Protein AF-A0A941ENA0-F1 (afdb_monomer_lite)

pLDDT: mean 74.14, std 9.59, range [41.81, 89.5]

Radius of gyration: 14.92 Å; chains: 1; bounding box: 34×33×28 Å

Organism: NCBI:txid2828514

Sequence (86 aa):
MDEEERTILPLAAEHLSVAEWEEFATLALAKLDGRLLLHAFSALMAVTAPEERRTILGTAPFPVRVLWRLHGRRSYARWHARLHEV

Secondary structure (DSSP, 8-state):
-HHIIIIIHHHHHHH--HHHHHHHHHHHHHTS-HHHHHHHHHHHHHHS-TTHHHHHHHHS-HHHHHHIIIIIHHHHHHHHHHHS--

Foldseek 3Di:
DCCCVPPVVVVCVVPPDPVRVVVVVVVVVVPDDPVVVLVVVLVVLVPDDPVCNVVVLVPDDPVSNVCCVVPSVPVVVVVVVVVVPD

Structure (mmCIF, N/CA/C/O backbone):
data_AF-A0A941ENA0-F1
#
_entry.id   AF-A0A941ENA0-F1
#
loop_
_atom_site.group_PDB
_atom_site.id
_atom_site.type_symbol
_atom_site.label_atom_id
_atom_site.label_alt_id
_atom_site.label_comp_id
_atom_site.label_asym_id
_atom_site.label_entity_id
_atom_site.label_seq_id
_atom_site.pdbx_PDB_ins_code
_atom_site.Cartn_x
_atom_site.Cartn_y
_atom_site.Cartn_z
_atom_site.occupancy
_atom_site.B_iso_or_equiv
_atom_site.auth_seq_id
_atom_site.auth_comp_id
_atom_site.auth_asym_id
_atom_site.auth_atom_id
_atom_site.pdbx_PDB_model_num
ATOM 1 N N . MET A 1 1 ? -2.651 -19.538 -6.505 1.00 54.00 1 MET A N 1
ATOM 2 C CA . MET A 1 1 ? -2.912 -18.151 -6.070 1.00 54.00 1 MET A CA 1
ATOM 3 C C . MET A 1 1 ? -4.417 -17.887 -5.944 1.00 54.00 1 MET A C 1
ATOM 5 O O . MET A 1 1 ? -4.784 -16.827 -5.477 1.00 54.00 1 MET A O 1
ATOM 9 N N . ASP A 1 2 ? -5.279 -18.863 -6.259 1.00 59.38 2 ASP A N 1
ATOM 10 C CA . ASP A 1 2 ? -6.719 -18.622 -6.448 1.00 59.38 2 ASP A CA 1
ATOM 11 C C . ASP A 1 2 ? -7.565 -18.892 -5.189 1.00 59.38 2 ASP A C 1
ATOM 13 O O . ASP A 1 2 ? -8.738 -18.547 -5.146 1.00 59.38 2 ASP A O 1
ATOM 17 N N . GLU A 1 3 ? -7.001 -19.527 -4.157 1.00 62.97 3 GLU A N 1
ATOM 18 C CA . GLU A 1 3 ? -7.729 -19.870 -2.923 1.00 62.97 3 GLU A CA 1
ATOM 19 C C . GLU A 1 3 ? -8.068 -18.618 -2.097 1.00 62.97 3 GLU A C 1
ATOM 21 O O . GLU A 1 3 ? -9.174 -18.486 -1.579 1.00 62.97 3 GLU A O 1
ATOM 26 N N . GLU A 1 4 ? -7.142 -17.655 -2.025 1.00 61.00 4 GLU A N 1
ATOM 27 C CA . GLU A 1 4 ? -7.390 -16.369 -1.364 1.00 61.00 4 GLU A CA 1
ATOM 28 C C . GLU A 1 4 ? -8.531 -15.614 -2.049 1.00 61.00 4 GLU A C 1
ATOM 30 O O . GLU A 1 4 ? -9.455 -15.159 -1.379 1.00 61.00 4 GLU A O 1
ATOM 35 N N . GLU A 1 5 ? -8.513 -15.540 -3.381 1.00 71.19 5 GLU A N 1
ATOM 36 C CA . GLU A 1 5 ? -9.525 -14.819 -4.159 1.00 71.19 5 GLU A CA 1
ATOM 37 C C . GLU A 1 5 ? -10.904 -15.488 -4.122 1.00 71.19 5 GLU A C 1
ATOM 39 O O . GLU A 1 5 ? -11.924 -14.803 -4.193 1.00 71.19 5 GLU A O 1
ATOM 44 N N . ARG A 1 6 ? -10.952 -16.818 -3.987 1.00 74.31 6 ARG A N 1
ATOM 45 C CA . ARG A 1 6 ? -12.204 -17.591 -3.995 1.00 74.31 6 ARG A CA 1
ATOM 46 C C . ARG A 1 6 ? -12.826 -17.765 -2.618 1.00 74.31 6 ARG A C 1
ATOM 48 O O . ARG A 1 6 ? -14.044 -17.897 -2.536 1.00 74.31 6 ARG A O 1
ATOM 55 N N . THR A 1 7 ? -12.008 -17.782 -1.570 1.00 75.69 7 THR A N 1
ATOM 56 C CA . THR A 1 7 ? -12.457 -18.166 -0.229 1.00 75.69 7 THR A CA 1
ATOM 57 C C . THR A 1 7 ? -12.242 -17.039 0.775 1.00 75.69 7 THR A C 1
ATOM 59 O O . THR A 1 7 ? -13.146 -16.729 1.541 1.00 75.69 7 THR A O 1
ATOM 62 N N . ILE A 1 8 ? -11.082 -16.377 0.767 1.00 80.19 8 ILE A N 1
ATOM 63 C CA . ILE A 1 8 ? -10.724 -15.409 1.816 1.00 80.19 8 ILE A CA 1
ATOM 64 C C . ILE A 1 8 ? -11.247 -14.002 1.505 1.00 80.19 8 ILE A C 1
ATOM 66 O O . ILE A 1 8 ? -11.843 -13.374 2.379 1.00 80.19 8 ILE A O 1
ATOM 70 N N . LEU A 1 9 ? -11.073 -13.505 0.275 1.00 80.44 9 LEU A N 1
ATOM 71 C CA . LEU A 1 9 ? -11.538 -12.166 -0.112 1.00 80.44 9 LEU A CA 1
ATOM 72 C C . LEU A 1 9 ? -13.065 -11.998 -0.018 1.00 80.44 9 LEU A C 1
ATOM 74 O O . LEU A 1 9 ? -13.494 -10.954 0.476 1.00 80.44 9 LEU A O 1
ATOM 78 N N . PRO A 1 10 ? -13.899 -12.985 -0.406 1.00 84.62 10 PRO A N 1
ATOM 79 C CA . PRO A 1 10 ? -15.345 -12.880 -0.224 1.00 84.62 10 PRO A CA 1
ATOM 80 C C . PRO A 1 10 ? -15.743 -12.821 1.253 1.00 84.62 10 PRO A C 1
ATOM 82 O O . PRO A 1 10 ? -16.544 -11.975 1.633 1.00 84.62 10 PRO A O 1
ATOM 85 N N . LEU A 1 11 ? -15.123 -13.645 2.106 1.00 83.88 11 LEU A N 1
ATOM 86 C CA . LEU A 1 11 ? -15.384 -13.628 3.549 1.00 83.88 11 LEU A CA 1
ATOM 87 C C . LEU A 1 11 ? -14.970 -12.298 4.185 1.00 83.88 11 LEU A C 1
ATOM 89 O O . LEU A 1 11 ? -15.691 -11.760 5.019 1.00 83.88 11 LEU A O 1
ATOM 93 N N . ALA A 1 12 ? -13.832 -11.737 3.774 1.00 82.12 12 ALA A N 1
ATOM 94 C CA . ALA A 1 12 ? -13.423 -10.410 4.212 1.00 82.12 12 ALA A CA 1
ATOM 95 C C . ALA A 1 12 ? -14.432 -9.334 3.779 1.00 82.12 12 ALA A C 1
ATOM 97 O O . ALA A 1 12 ? -14.782 -8.479 4.585 1.00 82.12 12 ALA A O 1
ATOM 98 N N . ALA A 1 13 ? -14.938 -9.397 2.544 1.00 80.62 13 ALA A N 1
ATOM 99 C CA . ALA A 1 13 ? -15.937 -8.455 2.043 1.00 80.62 13 ALA A CA 1
ATOM 100 C C . ALA A 1 13 ? -17.298 -8.575 2.755 1.00 80.62 13 ALA A C 1
ATOM 102 O O . ALA A 1 13 ? -17.994 -7.574 2.913 1.00 80.62 13 ALA A O 1
ATOM 103 N N . GLU A 1 14 ? -17.678 -9.780 3.187 1.00 89.50 14 GLU A N 1
ATOM 104 C CA . GLU A 1 14 ? -18.918 -10.020 3.935 1.00 89.50 14 GLU A CA 1
ATOM 105 C C . GLU A 1 14 ? -18.814 -9.631 5.417 1.00 89.50 14 GLU A C 1
ATOM 107 O O . GLU A 1 14 ? -19.821 -9.258 6.022 1.00 89.50 14 GLU A O 1
ATOM 112 N N . HIS A 1 15 ? -17.620 -9.719 6.014 1.00 89.31 15 HIS A N 1
ATOM 113 C CA . HIS A 1 15 ? -17.452 -9.614 7.467 1.00 89.31 15 HIS A CA 1
ATOM 114 C C . HIS A 1 15 ? -16.660 -8.405 7.961 1.00 89.31 15 HIS A C 1
ATOM 116 O O . HIS A 1 15 ? -16.720 -8.121 9.156 1.00 89.31 15 HIS A O 1
ATOM 122 N N . LEU A 1 16 ? -15.931 -7.700 7.097 1.00 85.62 16 LEU A N 1
ATOM 123 C CA . LEU A 1 16 ? -15.163 -6.519 7.485 1.00 85.62 16 LEU A CA 1
ATOM 124 C C . LEU A 1 16 ? -15.810 -5.260 6.922 1.00 85.62 16 LEU A C 1
ATOM 126 O O . LEU A 1 16 ? -16.092 -5.148 5.728 1.00 85.62 16 LEU A O 1
ATOM 130 N N . SER A 1 17 ? -15.995 -4.268 7.786 1.00 89.31 17 SER A N 1
ATOM 131 C CA . SER A 1 17 ? -16.250 -2.907 7.332 1.00 89.31 17 SER A CA 1
ATOM 132 C C . SER A 1 17 ? -15.017 -2.333 6.626 1.00 89.31 17 SER A C 1
ATOM 134 O O . SER A 1 17 ? -13.888 -2.787 6.815 1.00 89.31 17 SER A O 1
ATOM 136 N N . VAL A 1 18 ? -15.218 -1.273 5.838 1.00 81.31 18 VAL A N 1
ATOM 137 C CA . VAL A 1 18 ? -14.116 -0.575 5.151 1.00 81.31 18 VAL A CA 1
ATOM 138 C C . VAL A 1 18 ? -13.051 -0.092 6.143 1.00 81.31 18 VAL A C 1
ATOM 140 O O . VAL A 1 18 ? -11.863 -0.225 5.874 1.00 81.31 18 VAL A O 1
ATOM 143 N N . ALA A 1 19 ? -13.463 0.406 7.313 1.00 79.69 19 ALA A N 1
ATOM 144 C CA . AL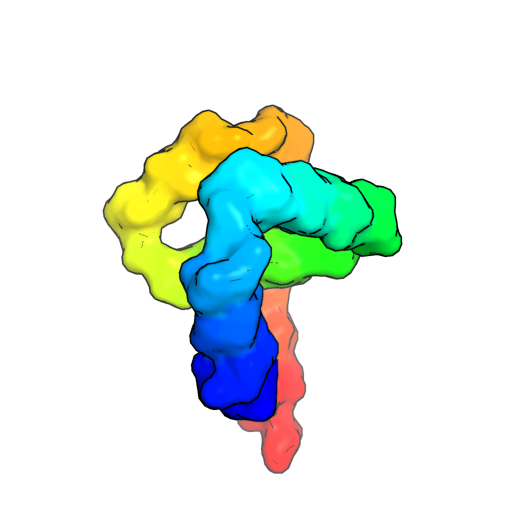A A 1 19 ? -12.536 0.873 8.340 1.00 79.69 19 ALA A CA 1
ATOM 145 C C . ALA A 1 19 ? -11.700 -0.275 8.936 1.00 79.69 19 ALA A C 1
ATOM 147 O O . ALA A 1 19 ? -10.487 -0.141 9.087 1.00 79.69 19 ALA A O 1
ATOM 148 N N . GLU A 1 20 ? -12.324 -1.421 9.222 1.00 80.44 20 GLU A N 1
ATOM 149 C CA . GLU A 1 20 ? -11.619 -2.610 9.724 1.00 80.44 20 GLU A CA 1
ATOM 150 C C . GLU A 1 20 ? -10.670 -3.189 8.669 1.00 80.44 20 GLU A C 1
ATOM 152 O O . GLU A 1 20 ? -9.574 -3.647 8.994 1.00 80.44 20 GLU A O 1
ATOM 157 N N . TRP A 1 21 ? -11.053 -3.122 7.393 1.00 79.88 21 TRP A N 1
ATOM 158 C CA . TRP A 1 21 ? -10.191 -3.507 6.280 1.00 79.88 21 TRP A CA 1
ATOM 159 C C . TRP A 1 21 ? -8.952 -2.607 6.163 1.00 79.88 21 TRP A C 1
ATOM 161 O O . TRP A 1 21 ? -7.835 -3.101 5.989 1.00 79.88 21 TRP A O 1
ATOM 171 N N . GLU A 1 22 ? -9.119 -1.290 6.296 1.00 78.25 22 GLU A N 1
ATOM 172 C CA . GLU A 1 22 ? -8.009 -0.328 6.283 1.00 78.25 22 GLU A CA 1
ATOM 173 C C . GLU A 1 22 ? -7.055 -0.522 7.473 1.00 78.25 22 GLU A C 1
ATOM 175 O O . GLU A 1 22 ? -5.826 -0.477 7.313 1.00 78.25 22 GLU A O 1
ATOM 180 N N . GLU A 1 23 ? -7.598 -0.792 8.661 1.00 82.00 23 GLU A N 1
ATOM 181 C CA . GLU A 1 23 ? -6.805 -1.114 9.849 1.00 82.00 23 GLU A CA 1
ATOM 182 C C . GLU A 1 23 ? -6.033 -2.427 9.661 1.00 82.00 23 GLU A C 1
ATOM 184 O O . GLU A 1 23 ? -4.819 -2.478 9.897 1.00 82.00 23 GLU A O 1
ATOM 189 N N . PHE A 1 24 ? -6.699 -3.468 9.153 1.00 79.88 24 PHE A N 1
ATOM 190 C CA . PHE A 1 24 ? -6.069 -4.745 8.833 1.00 79.88 24 PHE A CA 1
ATOM 191 C C . PHE A 1 24 ? -4.918 -4.573 7.837 1.00 79.88 24 PHE A C 1
ATOM 193 O O . PHE A 1 24 ? -3.815 -5.071 8.081 1.00 79.88 24 PHE A O 1
ATOM 200 N N . ALA A 1 25 ? -5.133 -3.822 6.753 1.00 72.31 25 ALA A N 1
ATOM 201 C CA . ALA A 1 25 ? -4.097 -3.530 5.768 1.00 72.31 25 ALA A CA 1
ATOM 202 C C . ALA A 1 25 ? -2.901 -2.809 6.409 1.00 72.31 25 ALA A C 1
ATOM 204 O O . ALA A 1 25 ? -1.749 -3.166 6.155 1.00 72.31 25 ALA A O 1
ATOM 205 N N . THR A 1 26 ? -3.156 -1.844 7.294 1.00 79.81 26 THR A N 1
ATOM 206 C CA . THR A 1 26 ? -2.106 -1.115 8.019 1.00 79.81 26 THR A CA 1
ATOM 207 C C . THR A 1 26 ? -1.270 -2.053 8.893 1.00 79.81 26 THR A C 1
ATOM 209 O O . THR A 1 26 ? -0.037 -2.034 8.824 1.00 79.81 26 THR A O 1
ATOM 212 N N . LEU A 1 27 ? -1.922 -2.921 9.672 1.00 83.00 27 LEU A N 1
ATOM 213 C CA . LEU A 1 27 ? -1.254 -3.902 10.533 1.00 83.00 27 LEU A CA 1
ATOM 214 C C . LEU A 1 27 ? -0.489 -4.958 9.728 1.00 83.00 27 LEU A C 1
ATOM 216 O O . LEU A 1 27 ? 0.611 -5.356 10.121 1.00 83.00 27 LEU A O 1
ATOM 220 N N . ALA A 1 28 ? -1.048 -5.410 8.605 1.00 76.69 28 ALA A N 1
ATOM 221 C CA . ALA A 1 28 ? -0.405 -6.364 7.711 1.00 76.69 28 ALA A CA 1
ATOM 222 C C . ALA A 1 28 ? 0.869 -5.767 7.100 1.00 76.69 28 ALA A C 1
ATOM 224 O O . ALA A 1 28 ? 1.934 -6.381 7.183 1.00 76.69 28 ALA A O 1
ATOM 225 N N . LEU A 1 29 ? 0.793 -4.544 6.567 1.00 78.19 29 LEU A N 1
ATOM 226 C CA . LEU A 1 29 ? 1.938 -3.849 5.974 1.00 78.19 29 LEU A CA 1
ATOM 227 C C . LEU A 1 29 ? 3.025 -3.535 7.009 1.00 78.19 29 LEU A C 1
ATOM 229 O O . LEU A 1 29 ? 4.207 -3.637 6.686 1.00 78.19 29 LEU A O 1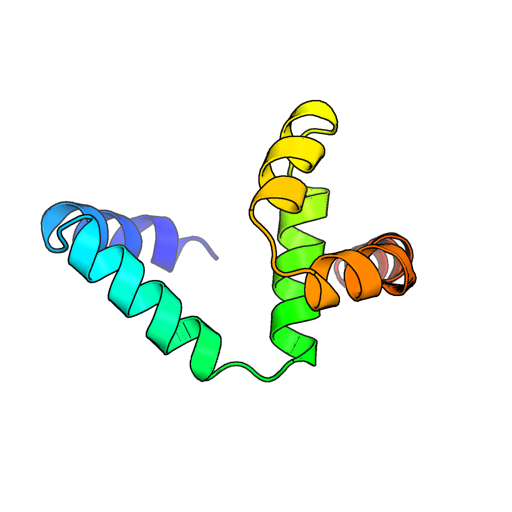
ATOM 233 N N . ALA A 1 30 ? 2.655 -3.215 8.253 1.00 82.19 30 ALA A N 1
ATOM 234 C CA . ALA A 1 30 ? 3.611 -2.953 9.332 1.00 82.19 30 ALA A CA 1
ATOM 235 C C . ALA A 1 30 ? 4.466 -4.179 9.711 1.00 82.19 30 ALA A C 1
ATOM 237 O O . ALA A 1 30 ? 5.557 -4.019 10.259 1.00 82.19 30 ALA A O 1
ATOM 238 N N . LYS A 1 31 ? 3.993 -5.398 9.419 1.00 83.69 31 LYS A N 1
ATOM 239 C CA . LYS A 1 31 ? 4.728 -6.651 9.666 1.00 83.69 31 LYS A CA 1
ATOM 240 C C . LYS A 1 31 ? 5.686 -7.028 8.537 1.00 83.69 31 LYS A C 1
ATOM 242 O O . LYS A 1 31 ? 6.521 -7.911 8.727 1.00 83.69 31 LYS A O 1
ATOM 247 N N . LEU A 1 32 ? 5.559 -6.406 7.366 1.00 77.75 32 LEU A N 1
ATOM 248 C CA . LEU A 1 32 ? 6.408 -6.707 6.221 1.00 77.75 32 LEU A CA 1
ATOM 249 C C . LEU A 1 32 ? 7.734 -5.957 6.329 1.00 77.75 32 LEU A C 1
ATOM 251 O O . LEU A 1 32 ? 7.784 -4.782 6.692 1.00 77.75 32 LEU A O 1
ATOM 255 N N . ASP A 1 33 ? 8.823 -6.621 5.947 1.00 83.56 33 ASP A N 1
ATOM 256 C CA . ASP A 1 33 ? 10.089 -5.922 5.777 1.00 83.56 33 ASP A CA 1
ATOM 257 C C . ASP A 1 33 ? 10.025 -4.948 4.580 1.00 83.56 33 ASP A C 1
ATOM 259 O O . ASP A 1 33 ? 9.247 -5.104 3.630 1.00 83.56 33 ASP A O 1
ATOM 263 N N . GLY A 1 34 ? 10.873 -3.917 4.608 1.00 78.94 34 GLY A N 1
ATOM 264 C CA . GLY A 1 34 ? 10.876 -2.878 3.575 1.00 78.94 34 GLY A CA 1
ATOM 265 C C . GLY A 1 34 ? 11.192 -3.389 2.164 1.00 78.94 34 GLY A C 1
ATOM 266 O O . GLY A 1 34 ? 10.791 -2.756 1.186 1.00 78.94 34 GLY A O 1
ATOM 267 N N . ARG A 1 35 ? 11.884 -4.530 2.023 1.00 78.25 35 ARG A N 1
ATOM 268 C CA . ARG A 1 35 ? 12.179 -5.126 0.710 1.00 78.25 35 ARG A CA 1
ATOM 269 C C . ARG A 1 35 ? 10.953 -5.826 0.148 1.00 78.25 35 ARG A C 1
ATOM 271 O O . ARG A 1 35 ? 10.699 -5.687 -1.048 1.00 78.25 35 ARG A O 1
ATOM 278 N N . LEU A 1 36 ? 10.213 -6.558 0.972 1.00 78.31 36 LEU A N 1
ATOM 279 C CA . LEU A 1 36 ? 8.990 -7.249 0.587 1.00 78.31 36 LEU A CA 1
ATOM 280 C C . LEU A 1 36 ? 7.898 -6.244 0.212 1.00 78.31 36 LEU A C 1
ATOM 282 O O . LEU A 1 36 ? 7.283 -6.391 -0.843 1.00 78.31 36 LEU A O 1
ATOM 286 N N . LEU A 1 37 ? 7.762 -5.155 0.979 1.00 80.44 37 LEU A N 1
ATOM 287 C CA . LEU A 1 37 ? 6.903 -4.019 0.619 1.00 80.44 37 LEU A CA 1
ATOM 288 C C . LEU A 1 37 ? 7.268 -3.431 -0.746 1.00 80.44 37 LEU A C 1
ATOM 290 O O . LEU A 1 37 ? 6.393 -3.200 -1.580 1.00 80.44 37 LEU A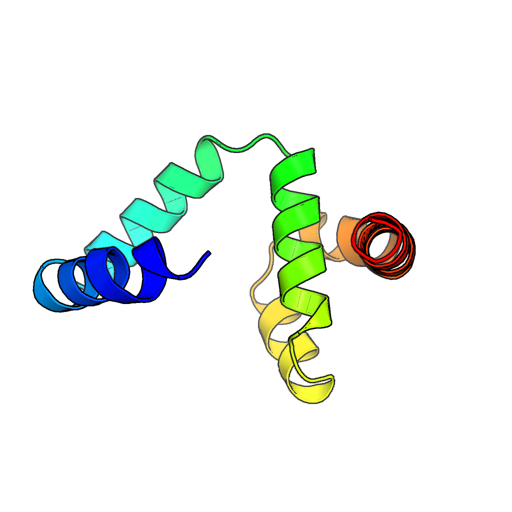 O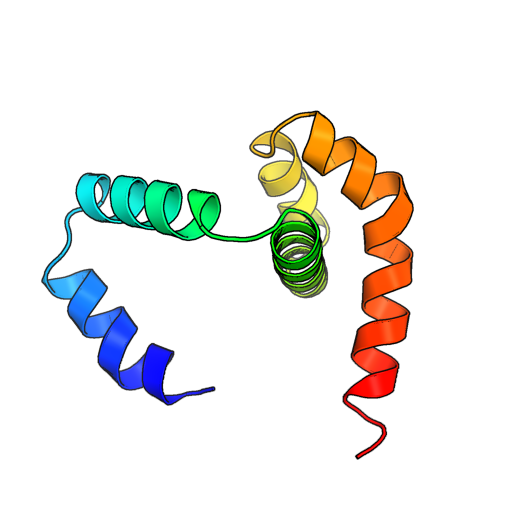 1
ATOM 294 N N . LEU A 1 38 ? 8.564 -3.228 -1.011 1.00 78.56 38 LEU A N 1
ATOM 295 C CA . LEU A 1 38 ? 9.015 -2.725 -2.308 1.00 78.56 38 LEU A CA 1
ATOM 296 C C . LEU A 1 38 ? 8.687 -3.682 -3.458 1.00 78.56 38 LEU A C 1
ATOM 298 O O . LEU A 1 38 ? 8.352 -3.223 -4.552 1.00 78.56 38 LEU A O 1
ATOM 302 N N . HIS A 1 39 ? 8.807 -4.993 -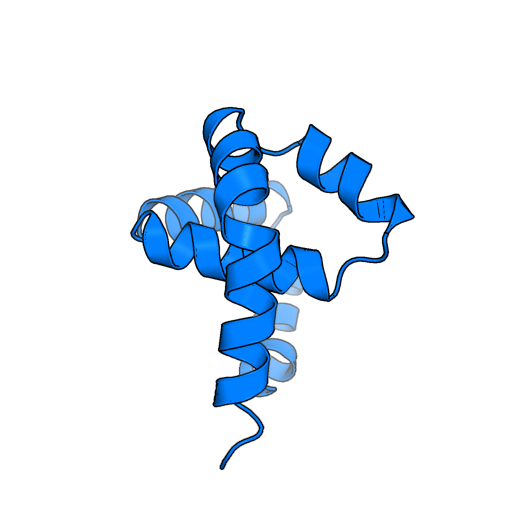3.235 1.00 79.31 39 HIS A N 1
ATOM 303 C CA . HIS A 1 39 ? 8.463 -6.003 -4.236 1.00 79.31 39 HIS A CA 1
ATOM 304 C C . HIS A 1 39 ? 6.962 -6.021 -4.512 1.00 79.31 39 HIS A C 1
ATOM 306 O O . HIS A 1 39 ? 6.580 -5.916 -5.676 1.00 79.31 39 HIS A O 1
ATOM 312 N N . ALA A 1 40 ? 6.127 -6.071 -3.470 1.00 77.12 40 ALA A N 1
ATOM 313 C CA . ALA A 1 40 ? 4.671 -6.035 -3.597 1.00 77.12 40 ALA A CA 1
ATOM 314 C C . ALA A 1 40 ? 4.208 -4.766 -4.331 1.00 77.12 40 ALA A C 1
ATOM 316 O O . ALA A 1 40 ? 3.458 -4.841 -5.304 1.00 77.12 40 ALA A O 1
ATOM 317 N N . PHE A 1 41 ? 4.752 -3.605 -3.953 1.00 80.69 41 PHE A N 1
ATOM 318 C CA . PHE A 1 41 ? 4.466 -2.340 -4.629 1.00 80.69 41 PHE A CA 1
ATOM 319 C C . PHE A 1 41 ? 4.932 -2.336 -6.096 1.00 80.69 41 PHE A C 1
ATOM 321 O O . PHE A 1 41 ? 4.252 -1.803 -6.972 1.00 80.69 41 PHE A O 1
ATOM 328 N N . SER A 1 42 ? 6.080 -2.951 -6.397 1.00 78.69 42 SER A N 1
ATOM 329 C CA . SER A 1 42 ? 6.578 -3.062 -7.775 1.00 78.69 42 SER A CA 1
ATOM 330 C C . SER A 1 42 ? 5.714 -3.988 -8.635 1.00 78.69 42 SER A C 1
ATOM 332 O O . SER A 1 42 ? 5.492 -3.676 -9.803 1.00 78.69 42 SER A O 1
ATOM 334 N N . ALA A 1 43 ? 5.220 -5.094 -8.071 1.00 80.62 43 ALA A N 1
ATOM 335 C CA . ALA A 1 43 ? 4.317 -6.022 -8.749 1.00 80.62 43 ALA A CA 1
ATOM 336 C C . ALA A 1 43 ? 2.966 -5.358 -9.050 1.00 80.62 43 ALA A C 1
ATOM 338 O O . ALA A 1 43 ? 2.527 -5.382 -10.200 1.00 80.62 43 ALA A O 1
ATOM 339 N N . LEU A 1 44 ? 2.384 -4.668 -8.059 1.00 81.56 44 LEU A N 1
ATOM 340 C CA . LEU A 1 44 ? 1.174 -3.861 -8.234 1.00 81.56 44 LEU A CA 1
ATOM 341 C C . LEU A 1 44 ? 1.350 -2.878 -9.394 1.00 81.56 44 LEU A C 1
ATOM 343 O O . LEU A 1 44 ? 0.563 -2.859 -10.334 1.00 81.56 44 LEU A O 1
ATOM 347 N N . MET A 1 45 ? 2.445 -2.118 -9.387 1.00 81.50 45 MET A N 1
ATOM 348 C CA . MET A 1 45 ? 2.681 -1.103 -10.409 1.00 81.50 45 MET A CA 1
ATOM 349 C C . MET A 1 45 ? 2.890 -1.643 -11.817 1.00 81.50 45 MET A C 1
ATOM 351 O O . MET A 1 45 ? 2.733 -0.892 -12.780 1.00 81.50 45 MET A O 1
ATOM 355 N N . ALA A 1 46 ? 3.253 -2.911 -11.958 1.00 79.69 46 ALA A N 1
ATOM 356 C CA . ALA A 1 46 ? 3.415 -3.513 -13.264 1.00 79.69 46 ALA A CA 1
ATOM 357 C C . ALA A 1 46 ? 2.084 -3.895 -13.914 1.00 79.69 46 ALA A C 1
ATOM 359 O O . ALA A 1 46 ? 1.939 -3.706 -15.122 1.00 79.69 46 ALA A O 1
ATOM 360 N N . VAL A 1 47 ? 1.125 -4.371 -13.115 1.00 77.31 47 VAL A N 1
ATOM 361 C CA . VAL A 1 47 ? -0.223 -4.727 -13.584 1.00 77.31 47 VAL A CA 1
ATOM 362 C C . VAL A 1 47 ? -1.147 -3.512 -13.685 1.00 77.31 47 VAL A C 1
ATOM 364 O O . VAL A 1 47 ? -2.098 -3.529 -14.457 1.00 77.31 47 VAL A O 1
ATOM 367 N N . THR A 1 48 ? -0.846 -2.424 -12.968 1.00 80.38 48 THR A N 1
ATOM 368 C CA . THR A 1 48 ? -1.578 -1.159 -13.097 1.00 80.38 48 THR A CA 1
ATOM 369 C C . THR A 1 48 ? -1.353 -0.518 -14.472 1.00 80.38 48 THR A C 1
ATOM 371 O O . THR A 1 48 ? -0.202 -0.324 -14.904 1.00 80.38 48 THR A O 1
ATOM 374 N N . ALA A 1 49 ? -2.445 -0.099 -15.117 1.00 79.06 49 ALA A N 1
ATOM 375 C CA . ALA A 1 49 ? -2.416 0.660 -16.362 1.00 79.06 49 ALA A CA 1
ATOM 376 C C . ALA A 1 49 ? -1.621 1.974 -16.206 1.00 79.06 49 ALA A C 1
ATOM 378 O O . ALA A 1 49 ? -1.667 2.590 -15.140 1.00 79.06 49 ALA A O 1
ATOM 379 N N . PRO A 1 50 ? -0.900 2.449 -17.244 1.00 76.88 50 PRO A N 1
ATOM 380 C CA . PRO A 1 50 ? -0.044 3.636 -17.146 1.00 76.88 50 PRO A CA 1
ATOM 381 C C . PRO A 1 50 ? -0.733 4.882 -16.569 1.00 76.88 50 PRO A C 1
ATOM 383 O O . PRO A 1 50 ? -0.117 5.597 -15.776 1.00 76.88 50 PRO A O 1
ATOM 386 N N . GLU A 1 51 ? -2.003 5.099 -16.917 1.00 80.19 51 GLU A N 1
ATOM 387 C CA . GLU A 1 51 ? -2.790 6.258 -16.477 1.00 80.19 51 GLU A CA 1
ATOM 388 C C . GLU A 1 51 ? -3.114 6.216 -14.977 1.00 80.19 51 GLU A C 1
ATOM 390 O O . GLU A 1 51 ? -3.006 7.222 -14.274 1.00 80.19 51 GLU A O 1
ATOM 395 N N . GLU A 1 52 ? -3.400 5.029 -14.444 1.00 78.69 52 GLU A N 1
ATOM 396 C CA . GLU A 1 52 ? -3.748 4.824 -13.034 1.00 78.69 52 GLU A CA 1
ATOM 397 C C . GLU A 1 52 ? -2.520 4.858 -12.112 1.00 78.69 52 GLU A C 1
ATOM 399 O O . GLU A 1 52 ? -2.636 5.157 -10.918 1.00 78.69 52 GLU A O 1
ATOM 404 N N . ARG A 1 53 ? -1.308 4.639 -12.650 1.00 82.31 53 ARG A N 1
ATOM 405 C CA . ARG A 1 53 ? -0.074 4.670 -11.839 1.00 82.31 53 ARG A CA 1
ATOM 406 C C . ARG A 1 53 ? 0.149 6.012 -11.166 1.00 82.31 53 ARG A C 1
ATOM 408 O O . ARG A 1 53 ? 0.714 6.060 -10.076 1.00 82.31 53 ARG A O 1
ATOM 415 N N . ARG A 1 54 ? -0.263 7.108 -11.808 1.00 79.81 54 ARG A N 1
ATOM 416 C CA . ARG A 1 54 ? -0.098 8.462 -11.255 1.00 79.81 54 ARG A CA 1
ATOM 417 C C . ARG A 1 54 ? -0.947 8.650 -10.003 1.00 79.81 54 ARG A C 1
ATOM 419 O O . ARG A 1 54 ? -0.454 9.237 -9.044 1.00 79.81 54 ARG A O 1
ATOM 426 N N . THR A 1 55 ? -2.161 8.108 -10.000 1.00 82.69 55 THR A N 1
ATOM 427 C CA . THR A 1 55 ? -3.075 8.138 -8.854 1.00 82.69 55 THR A CA 1
ATOM 428 C C . THR A 1 55 ? -2.505 7.333 -7.689 1.00 82.69 55 THR A C 1
ATOM 430 O O . THR A 1 55 ? -2.370 7.865 -6.590 1.00 82.69 55 THR A O 1
ATOM 433 N N . ILE A 1 56 ? -2.050 6.103 -7.947 1.00 80.38 56 ILE A N 1
ATOM 434 C CA . ILE A 1 56 ? -1.450 5.229 -6.922 1.00 80.38 56 ILE A CA 1
ATOM 435 C C . ILE A 1 56 ? -0.145 5.817 -6.364 1.00 80.38 56 ILE A C 1
ATOM 437 O O . ILE A 1 56 ? 0.096 5.816 -5.160 1.00 80.38 56 ILE A O 1
ATOM 441 N N . LEU A 1 57 ? 0.714 6.375 -7.220 1.00 79.75 57 LEU A N 1
ATOM 442 C CA . LEU A 1 57 ? 1.923 7.060 -6.755 1.00 79.75 57 LEU A CA 1
ATOM 443 C C . LEU A 1 57 ? 1.593 8.333 -5.965 1.00 79.75 57 LEU A C 1
ATOM 445 O O . LEU A 1 57 ? 2.391 8.730 -5.121 1.00 79.75 57 LEU A O 1
ATOM 449 N N . GLY A 1 58 ? 0.454 8.976 -6.227 1.00 79.56 58 GLY A N 1
ATOM 450 C CA . GLY A 1 58 ? -0.017 10.154 -5.499 1.00 79.56 58 GLY A CA 1
ATOM 451 C C . GLY A 1 58 ? -0.390 9.857 -4.047 1.00 79.56 58 GLY A C 1
ATOM 452 O O . GLY A 1 58 ? -0.128 10.691 -3.182 1.00 79.56 58 GLY A O 1
ATOM 453 N N . THR A 1 59 ? -0.926 8.666 -3.775 1.00 78.31 59 THR A N 1
ATOM 454 C CA . THR A 1 59 ? -1.301 8.218 -2.423 1.00 78.31 59 THR A CA 1
ATOM 455 C C . THR A 1 59 ? -0.137 7.574 -1.663 1.00 78.31 59 THR A C 1
ATOM 457 O O . THR A 1 59 ? -0.168 7.488 -0.437 1.00 78.31 59 THR A O 1
ATOM 460 N N . ALA A 1 60 ? 0.928 7.167 -2.361 1.00 76.00 60 ALA A N 1
ATOM 461 C CA . ALA A 1 60 ? 2.087 6.529 -1.748 1.00 76.00 60 ALA A CA 1
ATOM 462 C C . ALA A 1 60 ? 2.972 7.508 -0.931 1.00 76.00 60 ALA A C 1
ATOM 464 O O . ALA A 1 60 ? 3.291 8.618 -1.391 1.00 76.00 60 ALA A O 1
ATOM 465 N N . PRO A 1 61 ? 3.502 7.079 0.234 1.00 72.50 61 PRO A N 1
ATOM 466 C CA . PRO A 1 61 ? 4.477 7.851 1.001 1.00 72.50 61 PRO A CA 1
ATOM 467 C C . PRO A 1 61 ? 5.698 8.264 0.164 1.00 72.50 61 PRO A C 1
ATOM 469 O O . PRO A 1 61 ? 6.158 7.537 -0.720 1.00 72.50 61 PRO A O 1
ATOM 472 N N . PHE A 1 62 ? 6.263 9.443 0.443 1.00 69.44 62 PHE A N 1
ATOM 473 C CA . PHE A 1 62 ? 7.397 9.994 -0.320 1.00 69.44 62 PHE A CA 1
ATOM 474 C C . PHE A 1 62 ? 8.604 9.040 -0.460 1.00 69.44 62 PHE A C 1
ATOM 476 O O . PHE A 1 62 ? 9.092 8.887 -1.583 1.00 69.44 62 PHE A O 1
ATOM 483 N N . PRO A 1 63 ? 9.053 8.330 0.596 1.00 67.25 63 PRO A N 1
ATOM 484 C CA . PRO A 1 63 ? 10.169 7.389 0.476 1.00 67.25 63 PRO A CA 1
ATOM 485 C C . PRO A 1 63 ? 9.888 6.246 -0.510 1.00 67.25 63 PRO A C 1
ATOM 487 O O . PRO A 1 63 ? 10.760 5.873 -1.293 1.00 67.25 63 PRO A O 1
ATOM 490 N N . VAL A 1 64 ? 8.649 5.742 -0.539 1.00 69.50 64 VAL A N 1
ATOM 491 C CA . VAL A 1 64 ? 8.218 4.668 -1.450 1.00 69.50 64 VAL A CA 1
ATOM 492 C C . VAL A 1 64 ? 8.259 5.142 -2.902 1.00 69.50 64 VAL A C 1
ATOM 494 O O . VAL A 1 64 ? 8.782 4.436 -3.764 1.00 69.50 64 VAL A O 1
ATOM 497 N N . ARG A 1 65 ? 7.803 6.372 -3.177 1.00 75.00 65 ARG A N 1
ATOM 498 C CA . ARG A 1 65 ? 7.885 6.978 -4.519 1.00 75.00 65 ARG A CA 1
ATOM 499 C C . ARG A 1 65 ? 9.323 7.059 -5.031 1.00 75.00 65 ARG A C 1
ATOM 501 O O . ARG A 1 65 ? 9.582 6.755 -6.197 1.00 75.00 65 ARG A O 1
ATOM 508 N N . VAL A 1 66 ? 10.254 7.479 -4.174 1.00 72.12 66 VAL A N 1
ATOM 509 C CA . VAL A 1 66 ? 11.680 7.596 -4.518 1.00 72.12 66 VAL A CA 1
ATOM 510 C C . VAL A 1 66 ? 12.282 6.217 -4.781 1.00 72.12 66 VAL A C 1
ATOM 512 O O . VAL A 1 66 ? 12.907 6.009 -5.822 1.00 72.12 66 VAL A O 1
ATOM 515 N N . LEU A 1 67 ? 12.035 5.250 -3.897 1.00 70.50 67 LEU A N 1
ATOM 516 C CA . LEU A 1 67 ? 12.544 3.886 -4.042 1.00 70.50 67 LEU A CA 1
ATOM 517 C C . LEU A 1 67 ? 11.980 3.182 -5.284 1.00 70.50 67 LEU A C 1
ATOM 519 O O . LEU A 1 67 ? 12.741 2.551 -6.018 1.00 70.50 67 LEU A O 1
ATOM 523 N N . TRP A 1 68 ? 10.692 3.354 -5.597 1.00 69.69 68 TRP A N 1
ATOM 524 C CA . TRP A 1 68 ? 10.107 2.848 -6.843 1.00 69.69 68 TRP A CA 1
ATOM 525 C C . TRP A 1 68 ? 10.780 3.463 -8.074 1.00 69.69 68 TRP A C 1
ATOM 527 O O . TRP A 1 68 ? 11.130 2.740 -9.007 1.00 69.69 68 TRP A O 1
ATOM 537 N N . ARG A 1 69 ? 11.016 4.783 -8.083 1.00 70.62 69 ARG A N 1
ATOM 538 C CA . ARG A 1 69 ? 11.648 5.453 -9.236 1.00 70.62 69 ARG A CA 1
ATOM 539 C C . ARG A 1 69 ? 13.066 4.945 -9.476 1.00 70.62 69 ARG A C 1
ATOM 541 O O . ARG A 1 69 ? 13.477 4.832 -10.628 1.00 70.62 69 ARG A O 1
ATOM 548 N N . LEU A 1 70 ? 13.783 4.617 -8.402 1.00 67.62 70 LEU A N 1
ATOM 549 C CA . LEU A 1 70 ? 15.156 4.124 -8.465 1.00 67.62 70 LEU A CA 1
ATOM 550 C C . LEU A 1 70 ? 15.243 2.620 -8.780 1.00 67.62 70 LEU A C 1
ATOM 552 O O . LEU A 1 70 ? 16.146 2.214 -9.508 1.00 67.62 70 LEU A O 1
ATOM 556 N N . HIS A 1 71 ? 14.331 1.793 -8.252 1.00 63.41 71 HIS A N 1
ATOM 557 C CA . HIS A 1 71 ? 14.436 0.324 -8.307 1.00 63.41 71 HIS A CA 1
ATOM 558 C C . HIS A 1 71 ? 13.259 -0.388 -8.991 1.00 63.41 71 HIS A C 1
ATOM 560 O O . HIS A 1 71 ? 13.471 -1.407 -9.652 1.00 63.41 71 HIS A O 1
ATOM 566 N N . GLY A 1 72 ? 12.033 0.129 -8.890 1.00 59.06 72 GLY A N 1
ATOM 567 C CA . GLY A 1 72 ? 10.808 -0.560 -9.323 1.00 59.06 72 GLY A CA 1
ATOM 568 C C . GLY A 1 72 ? 10.787 -0.899 -10.815 1.00 59.06 72 GLY A C 1
ATOM 569 O O . GLY A 1 72 ? 10.442 -2.014 -11.202 1.00 59.06 72 GLY A O 1
ATOM 570 N N . ARG A 1 73 ? 11.276 0.016 -11.663 1.00 60.47 73 ARG A N 1
ATOM 571 C CA . ARG A 1 73 ? 11.298 -0.167 -13.127 1.00 60.47 73 ARG A CA 1
ATOM 572 C C . ARG A 1 73 ? 12.249 -1.284 -13.593 1.00 60.47 73 ARG A C 1
ATOM 574 O O . ARG A 1 73 ? 12.013 -1.877 -14.638 1.00 60.47 73 ARG A O 1
ATOM 581 N N . ARG A 1 74 ? 13.313 -1.580 -12.829 1.00 60.28 74 ARG A N 1
ATOM 582 C CA . ARG A 1 74 ? 14.302 -2.637 -13.138 1.00 60.28 74 ARG A CA 1
ATOM 583 C C . ARG A 1 74 ? 14.035 -3.947 -12.393 1.00 60.28 74 ARG A C 1
ATOM 585 O O . ARG A 1 74 ? 14.288 -5.011 -12.954 1.00 60.28 74 ARG A O 1
ATOM 592 N N . SER A 1 75 ? 13.522 -3.888 -11.162 1.00 61.28 75 SER A N 1
ATOM 593 C CA . SER A 1 75 ? 13.197 -5.087 -10.376 1.00 61.28 75 SER A CA 1
ATOM 594 C C . SER A 1 75 ? 12.085 -5.919 -11.008 1.00 61.28 75 SER A C 1
ATOM 596 O O . SER A 1 75 ? 12.205 -7.141 -11.019 1.00 61.28 75 SER A O 1
ATOM 598 N N . TYR A 1 76 ? 11.056 -5.290 -11.592 1.00 58.16 76 TYR A N 1
ATOM 599 C CA . TYR A 1 76 ? 9.969 -6.030 -12.241 1.00 58.16 76 TYR A CA 1
ATOM 600 C C . TYR A 1 76 ? 10.450 -6.846 -13.450 1.00 58.16 76 TYR A C 1
ATOM 602 O O . TYR A 1 76 ? 10.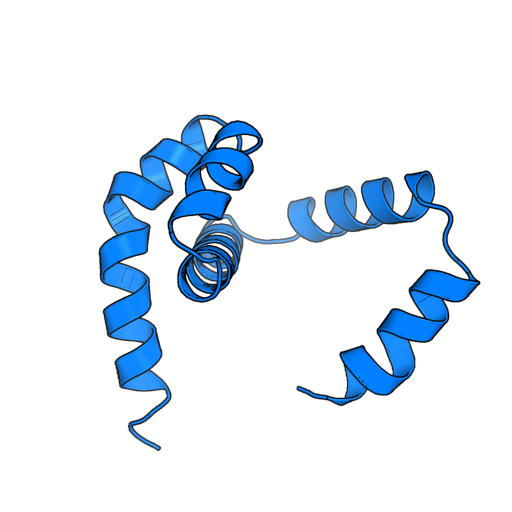190 -8.043 -13.513 1.00 58.16 76 TYR A O 1
ATOM 610 N N . ALA A 1 77 ? 11.239 -6.249 -14.353 1.00 60.94 77 ALA A N 1
ATOM 611 C CA . ALA A 1 77 ? 11.781 -6.957 -15.518 1.00 60.94 77 ALA A CA 1
ATOM 612 C C . ALA A 1 77 ? 12.630 -8.179 -15.117 1.00 60.94 77 ALA A C 1
ATOM 614 O O . ALA A 1 77 ? 12.536 -9.236 -15.733 1.00 60.94 77 ALA A O 1
ATOM 615 N N . ARG A 1 78 ? 13.418 -8.062 -14.037 1.00 60.69 78 ARG A N 1
ATOM 616 C CA . ARG A 1 78 ? 14.223 -9.176 -13.504 1.00 60.69 78 ARG A CA 1
ATOM 617 C C . ARG A 1 78 ? 13.394 -10.226 -12.763 1.00 60.69 78 ARG A C 1
ATOM 619 O O . ARG A 1 78 ? 13.813 -11.373 -12.685 1.00 60.69 78 ARG A O 1
ATOM 626 N N . TRP A 1 79 ? 12.275 -9.846 -12.153 1.00 62.47 79 TRP A N 1
ATOM 627 C CA . TRP A 1 79 ? 11.384 -10.772 -11.451 1.00 62.47 79 TRP A CA 1
ATOM 628 C C . TRP A 1 79 ? 10.498 -11.555 -12.426 1.00 62.47 79 TRP A C 1
ATOM 630 O O . TRP A 1 79 ? 10.462 -12.776 -12.332 1.00 62.47 79 TRP A O 1
ATOM 640 N N . HIS A 1 80 ? 9.907 -10.885 -13.420 1.00 59.47 80 HIS A N 1
ATOM 641 C CA . HIS A 1 80 ? 9.152 -11.527 -14.500 1.00 59.47 80 HIS A CA 1
ATOM 642 C C . HIS A 1 80 ? 10.017 -12.532 -15.275 1.00 59.47 80 HIS A C 1
ATOM 644 O O . HIS A 1 80 ? 9.588 -13.653 -15.514 1.00 59.47 80 HIS A O 1
ATOM 650 N N . ALA A 1 81 ? 11.269 -12.178 -15.594 1.00 63.22 81 ALA A N 1
ATOM 651 C CA . ALA A 1 81 ? 12.201 -13.107 -16.238 1.00 63.22 81 ALA A CA 1
ATOM 652 C C . ALA A 1 81 ? 12.444 -14.385 -15.411 1.00 63.22 81 ALA A C 1
ATOM 654 O O . ALA A 1 81 ? 12.500 -15.467 -15.971 1.00 63.22 81 ALA A O 1
ATOM 655 N N . ARG A 1 82 ? 12.516 -14.280 -14.077 1.00 62.50 82 ARG A N 1
ATOM 656 C CA . ARG A 1 82 ? 12.759 -15.436 -13.195 1.00 62.50 82 ARG A CA 1
ATOM 657 C C . ARG A 1 82 ? 11.548 -16.343 -12.992 1.00 62.50 82 ARG A C 1
ATOM 659 O O . ARG A 1 82 ? 11.737 -17.495 -12.630 1.00 62.50 82 ARG A O 1
ATOM 666 N N . LEU A 1 83 ? 10.329 -15.837 -13.172 1.00 61.47 83 LEU A N 1
ATOM 667 C CA . LEU A 1 83 ? 9.108 -16.638 -13.025 1.00 61.47 83 LEU A CA 1
ATOM 668 C C . LEU A 1 83 ? 8.681 -17.348 -14.314 1.00 61.47 83 LEU A C 1
ATOM 670 O O . LEU A 1 83 ? 7.898 -18.284 -14.237 1.00 61.47 83 LEU A O 1
ATOM 674 N N . HIS A 1 84 ? 9.199 -16.927 -15.470 1.00 56.94 84 HIS A N 1
ATOM 675 C CA . HIS A 1 84 ? 8.938 -17.555 -16.771 1.00 56.94 84 HIS A CA 1
ATOM 676 C C . HIS A 1 84 ? 10.077 -18.478 -17.255 1.00 56.94 84 HIS A C 1
ATOM 678 O O . HIS A 1 84 ? 10.050 -18.925 -18.397 1.00 56.94 84 HIS A O 1
ATOM 684 N N . GLU A 1 85 ? 11.074 -18.757 -16.407 1.00 52.03 85 GLU A N 1
ATOM 685 C CA . GLU A 1 85 ? 12.181 -19.696 -16.675 1.00 52.03 85 GLU A CA 1
ATOM 686 C C . GLU A 1 85 ? 12.002 -21.075 -15.993 1.00 52.03 85 GLU A C 1
ATOM 688 O O . GLU A 1 85 ? 12.947 -21.862 -15.950 1.00 52.03 85 GLU A O 1
ATOM 693 N N . VAL A 1 86 ? 10.805 -21.394 -15.481 1.00 41.81 86 VAL A N 1
ATOM 694 C CA . VAL A 1 86 ? 10.435 -22.717 -14.927 1.00 41.81 86 VAL A CA 1
ATOM 695 C C . VAL A 1 86 ? 9.252 -23.274 -15.703 1.00 41.81 86 VAL A C 1
ATOM 697 O O . VAL A 1 86 ? 9.292 -24.481 -16.027 1.00 41.81 86 VAL A O 1
#